Protein AF-A0A9E5NE87-F1 (afdb_monomer_lite)

pLDDT: mean 85.28, std 13.77, range [36.41, 97.88]

Structure (mmCIF, N/CA/C/O backbone):
data_AF-A0A9E5NE87-F1
#
_entry.id   AF-A0A9E5NE87-F1
#
loop_
_atom_site.group_PDB
_atom_site.id
_atom_site.type_symbol
_atom_site.label_atom_id
_atom_site.label_alt_id
_atom_site.label_comp_id
_atom_site.label_asym_id
_atom_site.label_entity_id
_atom_site.label_seq_id
_atom_site.pdbx_PDB_ins_code
_atom_site.Cartn_x
_atom_site.Cartn_y
_atom_site.Cartn_z
_atom_site.occupancy
_atom_site.B_iso_or_equiv
_atom_site.auth_seq_id
_atom_site.auth_comp_id
_atom_site.auth_asym_id
_atom_site.auth_atom_id
_atom_site.pdbx_PDB_model_num
ATOM 1 N N . MET A 1 1 ? -20.591 -43.748 -5.656 1.00 36.41 1 MET A N 1
ATOM 2 C CA . MET A 1 1 ? -21.119 -42.854 -4.607 1.00 36.41 1 MET A CA 1
ATOM 3 C C . MET A 1 1 ? -20.664 -41.451 -4.971 1.00 36.41 1 MET A C 1
ATOM 5 O O . MET A 1 1 ? -19.478 -41.180 -4.879 1.00 36.41 1 MET A O 1
ATOM 9 N N . THR A 1 2 ? -21.545 -40.635 -5.546 1.00 41.97 2 THR A N 1
ATOM 10 C CA . THR A 1 2 ? -21.245 -39.255 -5.961 1.00 41.97 2 THR A CA 1
ATOM 11 C C . THR A 1 2 ? -21.627 -38.322 -4.824 1.00 41.97 2 THR A C 1
ATOM 13 O O . THR A 1 2 ? -22.812 -38.123 -4.565 1.00 41.97 2 THR A O 1
ATOM 16 N N . GLU A 1 3 ? -20.626 -37.807 -4.120 1.00 56.25 3 GLU A N 1
ATOM 17 C CA . GLU A 1 3 ? -20.802 -36.822 -3.058 1.00 56.25 3 GLU A CA 1
ATOM 18 C C . GLU A 1 3 ? -21.142 -35.477 -3.710 1.00 56.25 3 GLU A C 1
ATOM 20 O O . GLU A 1 3 ? -20.327 -34.880 -4.416 1.00 56.25 3 GLU A O 1
ATOM 25 N N . ALA A 1 4 ? -22.395 -35.048 -3.566 1.00 56.28 4 ALA A N 1
ATOM 26 C CA . ALA A 1 4 ? -22.837 -33.750 -4.040 1.00 56.28 4 ALA A CA 1
ATOM 27 C C . ALA A 1 4 ? -22.205 -32.683 -3.144 1.00 56.28 4 ALA A C 1
ATOM 29 O O . ALA A 1 4 ? -22.547 -32.568 -1.972 1.00 56.28 4 ALA A O 1
ATOM 30 N N . THR A 1 5 ? -21.269 -31.914 -3.695 1.00 56.75 5 THR A N 1
ATOM 31 C CA . THR A 1 5 ? -20.717 -30.734 -3.031 1.00 56.75 5 THR A CA 1
ATOM 32 C C . THR A 1 5 ? -21.869 -29.756 -2.801 1.00 56.75 5 THR A C 1
ATOM 34 O O . THR A 1 5 ? -22.404 -29.193 -3.761 1.00 56.75 5 THR A O 1
ATOM 37 N N . GLU A 1 6 ? -22.309 -29.599 -1.551 1.00 63.47 6 GLU A N 1
ATOM 38 C CA . GLU A 1 6 ? -23.316 -28.601 -1.196 1.00 63.47 6 GLU A CA 1
ATOM 39 C C . GLU A 1 6 ? -22.843 -27.234 -1.699 1.00 63.47 6 GLU A C 1
ATOM 41 O O . GLU A 1 6 ? -21.735 -26.779 -1.404 1.00 63.47 6 GLU A O 1
ATOM 46 N N . LYS A 1 7 ? -23.673 -26.586 -2.522 1.00 64.06 7 LYS A N 1
ATOM 47 C CA . LYS A 1 7 ? -23.422 -25.219 -2.973 1.00 64.06 7 LYS A CA 1
ATOM 48 C C . LYS A 1 7 ? -23.440 -24.324 -1.740 1.00 64.06 7 LYS A C 1
ATOM 50 O O . LYS A 1 7 ? -24.516 -24.010 -1.241 1.00 64.06 7 LYS A O 1
ATOM 55 N N . ALA A 1 8 ? -22.262 -23.916 -1.274 1.00 69.50 8 ALA A N 1
ATOM 56 C CA . ALA A 1 8 ? -22.140 -22.908 -0.233 1.00 69.50 8 ALA A CA 1
ATOM 57 C C . ALA A 1 8 ? -22.970 -21.679 -0.635 1.00 69.50 8 ALA A C 1
ATOM 59 O O . ALA A 1 8 ? -22.775 -21.102 -1.710 1.00 69.50 8 ALA A O 1
ATOM 60 N N . GLU A 1 9 ? -23.940 -21.322 0.204 1.00 69.38 9 GLU A N 1
ATOM 61 C CA . GLU A 1 9 ? -24.797 -20.169 -0.026 1.00 69.38 9 GLU A CA 1
ATOM 62 C C . GLU A 1 9 ? -23.922 -18.912 -0.088 1.00 69.38 9 GLU A C 1
ATOM 64 O O . GLU A 1 9 ? -23.125 -18.638 0.813 1.00 69.38 9 GLU A O 1
ATOM 69 N N . LYS A 1 10 ? -24.015 -18.163 -1.193 1.00 70.00 10 LYS A N 1
ATOM 70 C CA . LYS A 1 10 ? -23.203 -16.960 -1.384 1.00 70.00 10 LYS A CA 1
ATOM 71 C C . LYS A 1 10 ? -23.632 -15.935 -0.329 1.00 70.00 10 LYS A C 1
ATOM 73 O O . LYS A 1 10 ? -24.799 -15.540 -0.341 1.00 70.00 10 LYS A O 1
ATOM 78 N N . PRO A 1 11 ? -22.737 -15.490 0.570 1.00 71.12 11 PRO A N 1
ATOM 79 C CA . PRO A 1 11 ? -23.133 -14.618 1.662 1.00 71.12 11 PRO A CA 1
ATOM 80 C C . PRO A 1 11 ? -23.721 -13.316 1.111 1.00 71.12 11 PRO A C 1
ATOM 82 O O . PRO A 1 11 ? -23.125 -12.657 0.255 1.00 71.12 11 PRO A O 1
ATOM 85 N N . GLN A 1 12 ? -24.904 -12.956 1.609 1.00 72.81 12 GLN A N 1
ATOM 86 C CA . GLN A 1 12 ? -25.551 -11.682 1.305 1.00 72.81 12 GLN A CA 1
ATOM 87 C C . GLN A 1 12 ? -24.643 -10.534 1.784 1.00 72.81 12 GLN A C 1
ATOM 89 O O . GLN A 1 12 ? -24.136 -10.601 2.912 1.00 72.81 12 GLN A O 1
ATOM 94 N N . PRO A 1 13 ? -24.423 -9.473 0.983 1.00 65.50 13 PRO A N 1
ATOM 95 C CA . PRO A 1 13 ? -23.591 -8.353 1.398 1.00 65.50 13 PRO A CA 1
ATOM 96 C C . PRO A 1 13 ? -24.200 -7.690 2.636 1.00 65.50 13 PRO A C 1
ATOM 98 O O . PRO A 1 13 ? -25.237 -7.032 2.569 1.00 65.50 13 PRO A O 1
ATOM 101 N N . LYS A 1 14 ? -23.564 -7.861 3.794 1.00 71.19 14 LYS A N 1
ATOM 102 C CA . LYS A 1 14 ? -23.950 -7.142 5.008 1.00 71.19 14 LYS A CA 1
ATOM 103 C C . LYS A 1 14 ? -23.370 -5.734 4.906 1.00 71.19 14 LYS A C 1
ATOM 105 O O . LYS A 1 14 ? -22.170 -5.579 4.692 1.00 71.19 14 LYS A O 1
ATOM 110 N N . HIS A 1 15 ? -24.199 -4.701 5.042 1.00 63.78 15 HIS A N 1
ATOM 111 C CA . HIS A 1 15 ? -23.695 -3.331 5.109 1.00 63.78 15 HIS A CA 1
ATOM 112 C C . HIS A 1 15 ? -22.884 -3.156 6.395 1.00 63.78 15 HIS A C 1
ATOM 114 O O . HIS A 1 15 ? -23.427 -3.031 7.491 1.00 63.78 15 HIS A O 1
ATOM 120 N N . PHE A 1 16 ? -21.563 -3.154 6.262 1.00 65.31 16 PHE A N 1
ATOM 121 C CA . PHE A 1 16 ? -20.667 -2.750 7.332 1.00 65.31 16 PHE A CA 1
ATOM 122 C C . 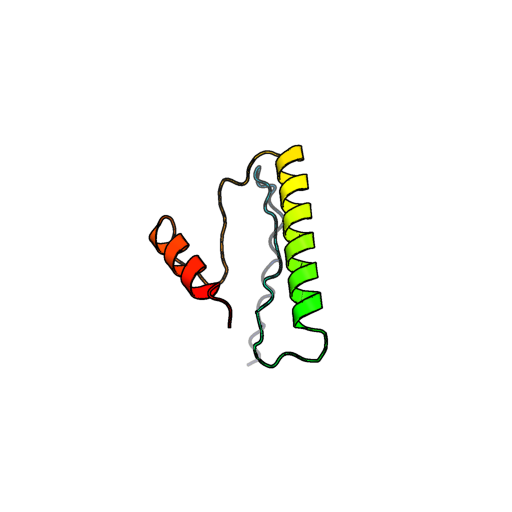PHE A 1 16 ? -20.531 -1.225 7.272 1.00 65.31 16 PHE A C 1
ATOM 124 O O . PHE A 1 16 ? -20.234 -0.673 6.217 1.00 65.31 16 PHE A O 1
ATOM 131 N N . GLY A 1 17 ? -20.718 -0.521 8.393 1.00 75.94 17 GLY A N 1
ATOM 132 C CA . GLY A 1 17 ? -20.579 0.946 8.473 1.00 75.94 17 GLY A CA 1
ATOM 133 C C . GLY A 1 17 ? -19.155 1.478 8.237 1.00 75.94 17 GLY A C 1
ATOM 134 O O . GLY A 1 17 ? -18.868 2.631 8.543 1.00 75.94 17 GLY A O 1
ATOM 135 N N . ARG A 1 18 ? -18.243 0.639 7.735 1.00 80.56 18 ARG A N 1
ATOM 136 C CA . ARG A 1 18 ? -16.842 0.951 7.452 1.00 80.56 18 ARG A CA 1
ATOM 137 C C . ARG A 1 18 ? -16.583 0.772 5.963 1.00 80.56 18 ARG A C 1
ATOM 139 O O . ARG A 1 18 ? -16.970 -0.240 5.385 1.00 80.56 18 ARG A O 1
ATOM 146 N N . LYS A 1 19 ? -15.898 1.743 5.363 1.00 84.88 19 LYS A N 1
ATOM 147 C CA . LYS A 1 19 ? -15.416 1.642 3.985 1.00 84.88 19 LYS A CA 1
ATOM 148 C C . LYS A 1 19 ? -14.117 0.849 3.969 1.00 84.88 19 LYS A C 1
ATOM 1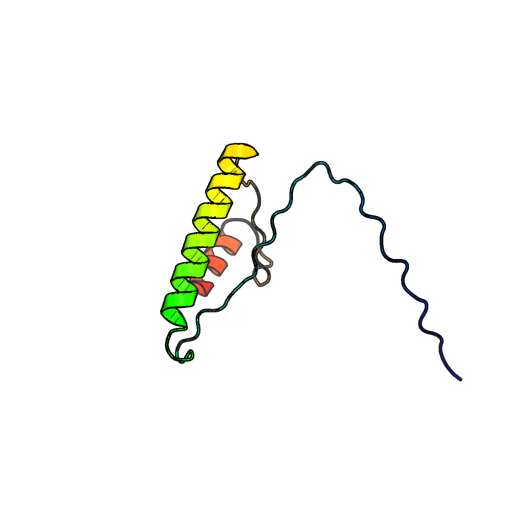50 O O . LYS A 1 19 ? -13.230 1.108 4.779 1.00 84.88 19 LYS A O 1
ATOM 155 N N . LEU A 1 20 ? -14.033 -0.111 3.057 1.00 88.56 20 LEU A N 1
ATOM 156 C CA . LEU A 1 20 ? -12.824 -0.864 2.762 1.00 88.56 20 LEU A CA 1
ATOM 157 C C . LEU A 1 20 ? -12.406 -0.522 1.336 1.00 88.56 20 LEU A C 1
ATOM 159 O O . LEU A 1 20 ? -13.233 -0.567 0.426 1.00 88.56 20 LEU A O 1
ATOM 163 N N . TYR A 1 21 ? -11.135 -0.185 1.159 1.00 89.69 21 TYR A N 1
ATOM 164 C CA . TYR A 1 21 ? -10.535 0.021 -0.151 1.00 89.69 21 TYR A CA 1
ATOM 165 C C . TYR A 1 21 ? -9.602 -1.149 -0.426 1.00 89.69 21 TYR A C 1
ATOM 167 O O . TYR A 1 21 ? -8.806 -1.519 0.435 1.00 89.69 21 TYR A O 1
ATOM 175 N N . LEU A 1 22 ? -9.734 -1.740 -1.607 1.00 92.94 22 LEU A N 1
ATOM 176 C CA . LEU A 1 22 ? -8.884 -2.829 -2.062 1.00 92.94 22 LEU A CA 1
ATOM 177 C C . LEU A 1 22 ? -7.923 -2.269 -3.103 1.00 92.94 22 LEU A C 1
ATOM 179 O O . LEU A 1 22 ? -8.356 -1.665 -4.083 1.00 92.94 22 LEU A O 1
ATOM 183 N N . VAL A 1 23 ? -6.632 -2.470 -2.868 1.00 94.00 23 VAL A N 1
ATOM 184 C CA . VAL A 1 23 ? -5.563 -2.123 -3.801 1.00 94.00 23 VAL A CA 1
ATOM 185 C C . VAL A 1 23 ? -4.932 -3.435 -4.254 1.00 94.00 23 VAL A C 1
ATOM 187 O O . VAL A 1 23 ? -4.464 -4.185 -3.396 1.00 94.00 23 VAL A O 1
ATOM 190 N N . PRO A 1 24 ? -4.927 -3.747 -5.561 1.00 93.25 24 PRO A N 1
ATOM 191 C CA . PRO A 1 24 ? -4.181 -4.888 -6.069 1.00 93.25 24 PRO A CA 1
ATOM 192 C C . PRO A 1 24 ? -2.698 -4.758 -5.718 1.00 93.25 24 PRO A C 1
ATOM 194 O O . PRO A 1 24 ? -2.083 -3.713 -5.932 1.00 93.25 24 PRO A O 1
ATOM 197 N N . PHE A 1 25 ? -2.110 -5.813 -5.173 1.00 89.88 25 PHE A N 1
ATOM 198 C CA . PHE A 1 25 ? -0.675 -5.830 -4.945 1.00 89.88 25 PHE A CA 1
ATOM 199 C C . PHE A 1 25 ? 0.045 -6.23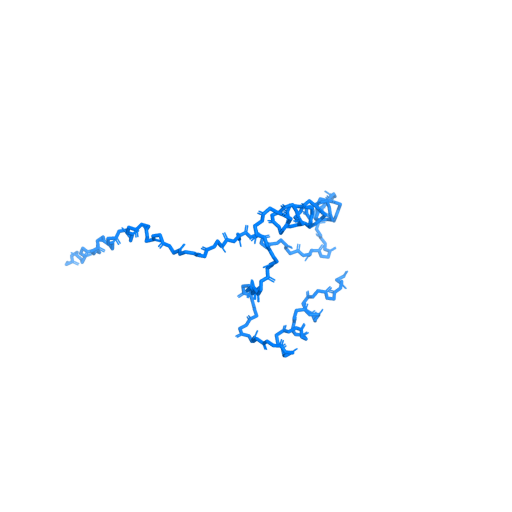9 -6.235 1.00 89.88 25 PHE A C 1
ATOM 201 O O . PHE A 1 25 ? -0.312 -7.240 -6.855 1.00 89.88 25 PHE A O 1
ATOM 208 N N . VAL A 1 26 ? 1.038 -5.451 -6.653 1.00 89.31 26 VAL A N 1
ATOM 209 C CA . VAL A 1 26 ? 1.849 -5.720 -7.848 1.00 89.31 26 VAL A CA 1
ATOM 210 C C . VAL A 1 26 ? 3.316 -5.761 -7.436 1.00 89.31 26 VAL A C 1
ATOM 212 O O . VAL A 1 26 ? 3.841 -4.784 -6.902 1.00 89.31 26 VAL A O 1
ATOM 215 N N . PHE A 1 27 ? 3.964 -6.901 -7.674 1.00 83.62 27 PHE A N 1
ATOM 216 C CA . PHE A 1 27 ? 5.342 -7.162 -7.257 1.00 83.62 27 PHE A CA 1
ATOM 217 C C . PHE A 1 27 ? 6.357 -6.357 -8.073 1.00 83.62 27 PHE A C 1
ATOM 219 O O . PHE A 1 27 ? 6.206 -6.197 -9.284 1.00 83.62 27 PHE A O 1
ATOM 226 N N . ALA A 1 28 ? 7.447 -5.931 -7.442 1.00 84.94 28 ALA A N 1
ATOM 227 C CA . ALA A 1 28 ? 8.649 -5.570 -8.184 1.00 84.94 28 ALA A CA 1
ATOM 228 C C . ALA A 1 28 ? 9.296 -6.841 -8.753 1.00 84.94 28 ALA A C 1
ATOM 230 O O . ALA A 1 28 ? 9.401 -7.853 -8.062 1.00 84.94 28 ALA A O 1
ATOM 231 N N . LEU A 1 29 ? 9.701 -6.798 -10.021 1.00 86.75 29 LEU A N 1
ATOM 232 C CA . LEU A 1 29 ? 10.376 -7.902 -10.702 1.00 86.75 29 LEU A CA 1
ATOM 233 C C . LEU A 1 29 ? 11.720 -7.388 -11.209 1.00 86.75 29 LEU A C 1
ATOM 235 O O . LEU A 1 29 ? 11.738 -6.485 -12.044 1.00 86.75 29 LEU A O 1
ATOM 239 N N . GLN A 1 30 ? 12.815 -7.964 -10.708 1.00 81.69 30 GLN A N 1
ATOM 240 C CA . GLN A 1 30 ? 14.181 -7.566 -11.065 1.00 81.69 30 GLN A CA 1
ATOM 241 C C . GLN A 1 30 ? 14.443 -7.722 -12.574 1.00 81.69 30 GLN A C 1
ATOM 243 O O . GLN A 1 30 ? 14.924 -6.795 -13.214 1.00 81.69 30 GLN A O 1
ATOM 248 N N . ASP A 1 31 ? 13.998 -8.840 -13.157 1.00 86.50 31 ASP A N 1
ATOM 249 C CA . ASP A 1 31 ? 14.108 -9.142 -14.593 1.00 86.50 31 ASP A CA 1
ATOM 250 C C . ASP A 1 31 ? 12.736 -9.099 -15.288 1.00 86.50 31 ASP A C 1
ATOM 252 O O . ASP A 1 31 ? 12.350 -9.991 -16.049 1.00 86.50 31 ASP A O 1
ATOM 256 N N . GLY A 1 32 ? 11.943 -8.074 -14.965 1.00 88.56 32 GLY A N 1
ATOM 257 C CA . GLY A 1 32 ? 10.636 -7.867 -15.582 1.00 88.56 32 GLY A CA 1
ATOM 258 C C . GLY A 1 32 ? 10.725 -7.659 -17.106 1.00 88.56 32 GLY A C 1
ATOM 259 O O . GLY A 1 32 ? 11.758 -7.231 -17.625 1.00 88.56 32 GLY A O 1
ATOM 260 N N . PRO A 1 33 ? 9.634 -7.910 -17.856 1.00 94.19 33 PRO A N 1
ATOM 261 C CA . PRO A 1 33 ? 9.575 -7.582 -19.279 1.00 94.19 33 PRO A CA 1
ATOM 262 C C . PRO A 1 33 ? 9.914 -6.109 -19.550 1.00 94.19 33 PRO A C 1
ATOM 264 O O . PRO A 1 33 ? 9.703 -5.245 -18.699 1.00 94.19 33 PRO A O 1
ATOM 267 N N . SER A 1 34 ? 10.369 -5.794 -20.766 1.00 95.56 34 SER A N 1
ATOM 268 C CA . SER A 1 34 ? 10.643 -4.404 -21.158 1.00 95.56 34 SER A CA 1
ATOM 269 C C . SER A 1 34 ? 9.436 -3.490 -20.883 1.00 95.56 34 SER A C 1
ATOM 271 O O . SER A 1 34 ? 8.300 -3.814 -21.248 1.00 95.56 34 SER A O 1
ATOM 273 N N . GLY A 1 35 ? 9.676 -2.361 -20.209 1.00 94.81 35 GLY A N 1
ATOM 274 C CA . GLY A 1 35 ? 8.632 -1.414 -19.811 1.00 94.81 35 GLY A CA 1
ATOM 275 C C . GLY A 1 35 ? 7.892 -1.766 -18.513 1.00 94.81 35 GLY A C 1
ATOM 276 O O . GLY A 1 35 ? 6.923 -1.086 -18.166 1.00 94.81 35 GLY A O 1
ATOM 277 N N . TYR A 1 36 ? 8.250 -2.860 -17.827 1.00 94.81 36 TYR A N 1
ATOM 278 C CA . TYR A 1 36 ? 7.574 -3.283 -16.598 1.00 94.81 36 TYR A CA 1
ATOM 279 C C . TYR A 1 36 ? 7.817 -2.310 -15.444 1.00 94.81 36 TYR A C 1
ATOM 281 O O . TYR A 1 36 ? 6.858 -1.900 -14.795 1.00 94.81 36 TYR A O 1
ATOM 289 N N . ALA A 1 37 ? 9.071 -1.917 -15.213 1.00 92.12 37 ALA A N 1
ATOM 290 C CA . ALA A 1 37 ? 9.438 -1.025 -14.115 1.00 92.12 37 ALA A CA 1
ATOM 291 C C . ALA A 1 37 ? 8.729 0.336 -14.226 1.00 92.12 37 ALA A C 1
ATOM 293 O O . ALA A 1 37 ? 8.195 0.843 -13.244 1.00 92.12 37 ALA A O 1
ATOM 294 N N . GLU A 1 38 ? 8.637 0.887 -15.436 1.00 94.88 38 GLU A N 1
ATOM 295 C CA . GLU A 1 38 ? 7.958 2.152 -15.712 1.00 94.88 38 GLU A CA 1
ATOM 296 C C . GLU A 1 38 ? 6.448 2.053 -15.463 1.00 94.88 38 GLU A C 1
ATOM 298 O O . GLU A 1 38 ? 5.850 2.957 -14.881 1.00 94.88 38 GLU A O 1
ATOM 303 N N . LYS A 1 39 ? 5.823 0.939 -15.868 1.00 95.62 39 LYS A N 1
ATOM 304 C CA . LYS A 1 39 ? 4.401 0.681 -15.590 1.00 95.62 39 LYS A CA 1
ATOM 305 C C . LYS A 1 39 ? 4.140 0.463 -14.106 1.00 95.62 39 LYS A C 1
ATOM 307 O O . LYS A 1 39 ? 3.109 0.908 -13.612 1.00 95.62 39 LYS A O 1
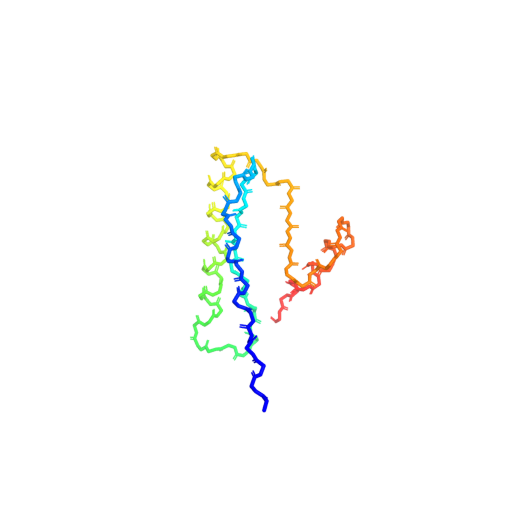ATOM 312 N N . LEU A 1 40 ? 5.049 -0.217 -13.412 1.00 94.31 40 LEU A N 1
ATOM 313 C CA . LEU A 1 40 ? 4.957 -0.457 -11.977 1.00 94.31 40 LEU A CA 1
ATOM 314 C C . LEU A 1 40 ? 5.031 0.861 -11.198 1.00 94.31 40 LEU A C 1
ATOM 316 O O . LEU A 1 40 ? 4.205 1.101 -10.321 1.00 94.31 40 LEU A O 1
ATOM 320 N N . GLU A 1 41 ? 5.972 1.734 -11.557 1.00 93.62 41 GLU A N 1
ATOM 321 C CA . GLU A 1 41 ? 6.105 3.063 -10.957 1.00 93.62 41 GLU A CA 1
ATOM 322 C C . GLU A 1 41 ? 4.855 3.918 -11.218 1.00 93.62 41 GLU A C 1
ATOM 324 O O . GLU A 1 41 ? 4.284 4.496 -10.290 1.00 93.62 41 GLU A O 1
ATOM 329 N N . ALA A 1 42 ? 4.368 3.940 -12.465 1.00 96.81 42 ALA A N 1
ATOM 330 C CA . ALA A 1 42 ? 3.137 4.645 -12.818 1.00 96.81 42 ALA A CA 1
ATOM 331 C C . ALA A 1 42 ? 1.929 4.119 -12.024 1.00 96.81 42 ALA A C 1
ATOM 333 O O . ALA A 1 42 ? 1.174 4.910 -11.456 1.00 96.81 42 ALA A O 1
ATOM 334 N N . TYR A 1 43 ? 1.789 2.793 -11.916 1.00 96.44 43 TYR A N 1
ATOM 335 C CA . TYR A 1 43 ? 0.735 2.140 -11.143 1.00 96.44 43 TYR A CA 1
ATOM 336 C C . TYR A 1 43 ? 0.732 2.601 -9.681 1.00 96.44 43 TYR A C 1
ATOM 338 O O . TYR A 1 43 ? -0.293 3.063 -9.175 1.00 96.44 43 TYR A O 1
ATOM 346 N N . TRP A 1 44 ? 1.878 2.531 -8.998 1.00 94.62 44 TRP A N 1
ATOM 347 C CA . TRP A 1 44 ? 1.960 2.929 -7.592 1.00 94.62 44 TRP A CA 1
ATOM 348 C C . TRP A 1 44 ? 1.770 4.440 -7.394 1.00 94.62 44 TRP A C 1
ATOM 350 O O . TRP A 1 44 ? 1.144 4.858 -6.412 1.00 94.62 44 TRP A O 1
ATOM 360 N N . GLY A 1 45 ? 2.204 5.263 -8.353 1.00 96.31 45 GLY A N 1
ATOM 361 C CA . GLY A 1 45 ? 1.905 6.696 -8.383 1.00 96.31 45 GLY A CA 1
ATOM 362 C C . GLY A 1 45 ? 0.400 6.988 -8.472 1.00 96.31 45 GLY A C 1
ATOM 363 O O . GLY A 1 45 ? -0.132 7.801 -7.705 1.00 96.31 45 GLY A O 1
ATOM 364 N N . GLU A 1 46 ? -0.309 6.295 -9.364 1.00 97.75 46 GLU A N 1
ATOM 365 C CA . GLU A 1 46 ? -1.762 6.399 -9.524 1.00 97.75 46 GLU A CA 1
ATOM 366 C C . GLU A 1 46 ? -2.520 5.911 -8.283 1.00 97.75 46 GLU A C 1
ATOM 368 O O . GLU A 1 46 ? -3.425 6.605 -7.809 1.00 97.75 46 GLU A O 1
ATOM 373 N N . VAL A 1 47 ? -2.114 4.777 -7.699 1.00 96.19 47 VAL A N 1
ATOM 374 C CA . VAL A 1 47 ? -2.659 4.268 -6.430 1.00 96.19 47 VAL A CA 1
ATOM 375 C C . VAL A 1 47 ? -2.515 5.315 -5.327 1.00 96.19 47 VAL A C 1
ATOM 377 O O . VAL A 1 47 ? -3.494 5.625 -4.644 1.00 96.19 47 VAL A O 1
ATOM 380 N N . GLY A 1 48 ? -1.333 5.922 -5.182 1.00 95.50 48 GLY A N 1
ATOM 381 C CA . GLY A 1 48 ? -1.093 6.971 -4.191 1.00 95.50 48 GLY A CA 1
ATOM 382 C C . GLY A 1 48 ? -2.007 8.187 -4.379 1.00 95.50 48 GLY A C 1
ATOM 383 O O . GLY A 1 48 ? -2.568 8.701 -3.408 1.00 95.50 48 GLY A O 1
ATOM 384 N N . ASN A 1 49 ? -2.214 8.626 -5.625 1.00 97.88 49 ASN A N 1
ATOM 385 C CA . ASN A 1 49 ? -3.158 9.700 -5.949 1.00 97.88 49 ASN A CA 1
ATOM 386 C C . ASN A 1 49 ? -4.604 9.321 -5.598 1.00 97.88 49 ASN A C 1
ATOM 388 O O . ASN A 1 49 ? -5.324 10.115 -4.987 1.00 97.88 49 ASN A O 1
ATOM 392 N N . HIS A 1 50 ? -5.026 8.105 -5.944 1.00 95.81 50 HIS A N 1
ATOM 393 C CA . HIS A 1 50 ? -6.375 7.624 -5.668 1.00 95.81 50 HIS A CA 1
ATOM 394 C C . HIS A 1 50 ? -6.635 7.559 -4.156 1.00 95.81 50 HIS A C 1
ATOM 396 O O . HIS A 1 50 ? -7.639 8.092 -3.677 1.00 95.81 50 HIS A O 1
ATOM 402 N N . VAL A 1 51 ? -5.706 6.986 -3.387 1.00 95.38 51 VAL A N 1
ATOM 403 C CA . VAL A 1 51 ? -5.801 6.904 -1.924 1.00 95.38 51 VAL A CA 1
ATOM 404 C C . VAL A 1 51 ? -5.917 8.296 -1.301 1.00 95.38 51 VAL A C 1
ATOM 406 O O . VAL A 1 51 ? -6.826 8.521 -0.502 1.00 95.38 51 VAL A O 1
ATOM 409 N N . ARG A 1 52 ? -5.088 9.264 -1.722 1.00 95.81 52 ARG A N 1
ATOM 410 C CA . ARG A 1 52 ? -5.185 10.660 -1.251 1.00 95.81 52 ARG A CA 1
ATOM 411 C C . ARG A 1 52 ? -6.562 11.275 -1.517 1.00 95.81 52 ARG A C 1
ATOM 413 O O . ARG A 1 52 ? -7.126 11.917 -0.631 1.00 95.81 52 ARG A O 1
ATOM 420 N N . ASN A 1 53 ? -7.126 11.047 -2.702 1.00 95.75 53 ASN A N 1
ATOM 421 C CA . ASN A 1 53 ? -8.456 11.549 -3.057 1.00 95.75 53 ASN A CA 1
ATOM 422 C C . ASN A 1 53 ? -9.568 10.918 -2.203 1.00 95.75 53 ASN A C 1
ATOM 424 O O . ASN A 1 53 ? -10.529 11.598 -1.835 1.00 95.75 53 ASN A O 1
ATOM 428 N N . LEU A 1 54 ? -9.448 9.629 -1.870 1.00 93.81 54 LEU A N 1
ATOM 429 C CA . LEU A 1 54 ? -10.389 8.944 -0.982 1.00 93.81 54 LEU A CA 1
ATOM 430 C C . LEU A 1 54 ? -10.284 9.463 0.451 1.00 93.81 54 LEU A C 1
ATOM 432 O O . LEU A 1 54 ? -11.317 9.722 1.070 1.00 93.81 54 LEU A O 1
ATOM 436 N N . GLU A 1 55 ? -9.068 9.675 0.953 1.00 93.56 55 GLU A N 1
ATOM 437 C CA . GLU A 1 55 ? -8.861 10.240 2.286 1.00 93.56 55 GLU A CA 1
ATOM 438 C C . GLU A 1 55 ? -9.442 11.651 2.416 1.00 93.56 55 GLU A C 1
ATOM 440 O O . GLU A 1 55 ? -10.093 11.963 3.413 1.00 93.56 55 GLU A O 1
ATOM 445 N N . ALA A 1 56 ? -9.263 12.494 1.393 1.00 95.31 56 ALA A N 1
ATOM 446 C CA . ALA A 1 56 ? -9.814 13.848 1.369 1.00 95.31 56 ALA A CA 1
ATOM 447 C C . ALA A 1 56 ? -11.353 13.864 1.413 1.00 95.31 56 ALA A C 1
ATOM 449 O O . ALA A 1 56 ? -11.951 14.796 1.947 1.00 95.31 56 ALA A O 1
ATOM 450 N N . ARG A 1 57 ? -12.005 12.832 0.862 1.00 93.38 57 ARG A N 1
ATOM 451 C CA . ARG A 1 57 ? -13.471 12.727 0.790 1.00 93.38 57 ARG A CA 1
ATOM 452 C C . ARG A 1 57 ? -14.102 12.024 1.983 1.00 93.38 57 ARG A C 1
ATOM 454 O O . ARG A 1 57 ? -15.236 12.333 2.338 1.00 93.38 57 ARG A O 1
ATOM 461 N N . PHE A 1 58 ? -13.421 11.030 2.545 1.00 90.31 58 PHE A N 1
ATOM 462 C CA . PHE A 1 58 ? -14.023 10.085 3.488 1.00 90.31 58 PHE A CA 1
ATOM 463 C C . PHE A 1 58 ? -13.268 9.960 4.815 1.00 90.31 58 PHE A C 1
ATOM 465 O O . PHE A 1 58 ? -13.690 9.179 5.665 1.00 90.31 58 PHE A O 1
ATOM 472 N N . GLY A 1 59 ? -12.208 10.747 5.010 1.00 91.12 59 GLY A N 1
ATOM 473 C CA . GLY A 1 59 ? -11.374 10.731 6.207 1.00 91.12 59 GLY A CA 1
ATOM 474 C C . GLY A 1 59 ? -10.150 9.826 6.074 1.00 91.12 59 GLY A C 1
ATOM 475 O O . GLY A 1 59 ? -10.028 9.033 5.141 1.00 91.12 59 GLY A O 1
ATOM 476 N N . LYS A 1 60 ? -9.225 9.966 7.026 1.00 92.50 60 LYS A N 1
ATOM 477 C CA . LYS A 1 60 ? -7.943 9.254 7.036 1.00 92.50 60 LYS A CA 1
ATOM 478 C C . LYS A 1 60 ? -8.102 7.741 7.175 1.00 92.50 60 LYS A C 1
ATOM 480 O O . LYS A 1 60 ? -8.957 7.258 7.921 1.00 92.50 60 LYS A O 1
ATOM 485 N N . ILE A 1 61 ? -7.239 6.995 6.490 1.00 91.75 61 ILE A N 1
ATOM 486 C CA . ILE A 1 61 ? -7.134 5.545 6.634 1.00 91.75 61 ILE A CA 1
ATOM 487 C C . ILE A 1 61 ? -6.485 5.248 7.986 1.00 91.75 61 ILE A C 1
ATOM 489 O O . ILE A 1 61 ? -5.332 5.584 8.228 1.00 91.75 61 ILE A O 1
ATOM 493 N N . GLY A 1 62 ? -7.241 4.607 8.877 1.00 90.88 62 GLY A N 1
ATOM 494 C CA . GLY A 1 62 ? -6.753 4.235 10.208 1.00 90.88 62 GLY A CA 1
ATOM 495 C C . GLY A 1 62 ? -6.187 2.817 10.308 1.00 90.88 62 GLY A C 1
ATOM 496 O O . GLY A 1 62 ? -5.621 2.468 11.340 1.00 90.88 62 GLY A O 1
ATOM 497 N N . LYS A 1 63 ? -6.387 1.971 9.288 1.00 91.00 63 LYS A N 1
ATOM 498 C CA . LYS A 1 63 ? -5.927 0.574 9.272 1.00 91.00 63 LYS A CA 1
ATOM 499 C C . LYS A 1 63 ? -5.495 0.171 7.871 1.00 91.00 63 LYS A C 1
ATOM 501 O O . LYS A 1 63 ? -6.258 0.352 6.925 1.00 91.00 63 LYS A O 1
ATOM 506 N N . VAL A 1 64 ? -4.308 -0.416 7.775 1.00 91.56 64 VAL A N 1
ATOM 507 C CA . VAL A 1 64 ? -3.756 -0.995 6.549 1.00 91.56 64 VAL A CA 1
ATOM 508 C C . VAL A 1 64 ? -3.545 -2.481 6.796 1.00 91.56 64 VAL A C 1
ATOM 510 O O . VAL A 1 64 ? -3.025 -2.868 7.839 1.00 91.56 64 VAL A O 1
ATOM 513 N N . TYR A 1 65 ? -3.986 -3.298 5.846 1.00 92.19 65 TYR A N 1
ATOM 514 C CA . TYR A 1 65 ? -3.766 -4.738 5.839 1.00 92.19 65 TYR A CA 1
ATOM 515 C C . TYR A 1 65 ? -2.928 -5.058 4.612 1.00 92.19 65 TYR A C 1
ATOM 517 O O . TYR A 1 65 ? -3.260 -4.608 3.515 1.00 92.19 65 TYR A O 1
ATOM 525 N N . HIS A 1 66 ? -1.855 -5.811 4.804 1.00 92.00 66 HIS A N 1
ATOM 526 C CA . HIS A 1 66 ? -0.994 -6.266 3.725 1.00 92.00 66 HIS A CA 1
ATOM 527 C C . HIS A 1 66 ? -1.110 -7.784 3.634 1.00 92.00 66 HIS A C 1
ATOM 529 O O . HIS A 1 66 ? -1.013 -8.464 4.652 1.00 92.00 66 HIS A O 1
ATOM 535 N N . GLU A 1 67 ? -1.337 -8.313 2.431 1.00 89.81 67 GLU A N 1
ATOM 536 C CA . GLU A 1 67 ? -1.654 -9.732 2.213 1.00 89.81 67 GLU A CA 1
ATOM 537 C C . GLU A 1 67 ? -0.600 -10.679 2.810 1.00 89.81 67 GLU A C 1
ATOM 539 O O . GLU A 1 67 ? -0.948 -11.700 3.397 1.00 89.81 67 GLU A O 1
ATOM 544 N N . SER A 1 68 ? 0.680 -10.307 2.725 1.00 89.06 68 SER A N 1
ATOM 545 C CA . SER A 1 68 ? 1.807 -11.097 3.238 1.00 89.06 68 SER A CA 1
ATOM 546 C C . SER A 1 68 ? 2.294 -10.725 4.647 1.00 89.06 68 SER A C 1
ATOM 548 O O . SER A 1 68 ? 3.264 -11.321 5.113 1.00 89.06 68 SER A O 1
ATOM 550 N N . VAL A 1 69 ? 1.672 -9.759 5.339 1.00 92.88 69 VAL A N 1
ATOM 551 C CA . VAL A 1 69 ? 2.136 -9.302 6.665 1.00 92.88 69 VAL A CA 1
ATOM 552 C C . VAL A 1 69 ? 1.082 -9.631 7.726 1.00 92.88 69 VAL A C 1
ATOM 554 O O . VAL A 1 69 ? 0.095 -8.906 7.858 1.00 92.88 69 VAL A O 1
ATOM 557 N N . PRO A 1 70 ? 1.272 -10.712 8.508 1.00 93.44 70 PRO A N 1
ATOM 558 C CA . PRO A 1 70 ? 0.312 -11.125 9.532 1.00 93.44 70 PRO A CA 1
ATOM 559 C C . PRO A 1 70 ? 0.432 -10.318 10.836 1.00 93.44 70 PRO A C 1
ATOM 561 O O . PRO A 1 70 ? -0.422 -10.443 11.714 1.00 93.44 70 PRO A O 1
ATOM 564 N N . LEU A 1 71 ? 1.491 -9.514 10.984 1.00 95.06 71 LEU A N 1
ATOM 565 C CA . LEU A 1 71 ? 1.781 -8.728 12.183 1.00 95.06 71 LEU A CA 1
ATOM 566 C C . LEU A 1 71 ? 1.251 -7.294 12.059 1.00 95.06 71 LEU A C 1
ATOM 568 O O . LEU A 1 71 ? 1.219 -6.710 10.978 1.00 95.06 71 LEU A O 1
ATOM 572 N N . GLY A 1 72 ? 0.853 -6.714 13.191 1.00 93.94 72 GLY A N 1
ATOM 573 C CA . GLY A 1 72 ? 0.464 -5.307 13.297 1.00 93.94 72 GLY A CA 1
ATOM 574 C C . GLY A 1 72 ? 1.513 -4.466 14.025 1.00 93.94 72 GLY A C 1
ATOM 575 O O . GLY A 1 72 ? 2.494 -4.985 14.550 1.00 93.94 72 GLY A O 1
ATOM 576 N N . GLY A 1 73 ? 1.279 -3.154 14.097 1.00 93.69 73 GLY A N 1
ATOM 577 C CA . GLY A 1 73 ? 2.146 -2.234 14.838 1.00 93.69 73 GLY A CA 1
ATOM 578 C C . GLY A 1 73 ? 3.554 -2.126 14.247 1.00 93.69 73 GLY A C 1
ATOM 579 O O . GLY A 1 73 ? 3.736 -2.238 13.037 1.00 93.69 73 GLY A O 1
ATOM 580 N N . GLU A 1 74 ? 4.546 -1.895 15.106 1.00 94.94 74 GLU A N 1
ATOM 581 C CA . GLU A 1 74 ? 5.938 -1.677 14.687 1.00 94.94 74 GLU A CA 1
ATOM 582 C C . GLU A 1 74 ? 6.559 -2.891 13.989 1.00 94.94 74 GLU A C 1
ATOM 584 O O . GLU A 1 74 ? 7.306 -2.726 13.030 1.00 94.94 74 GLU A O 1
ATOM 589 N N . GLU A 1 75 ? 6.248 -4.111 14.432 1.00 94.81 75 GLU A N 1
ATOM 590 C CA . GLU A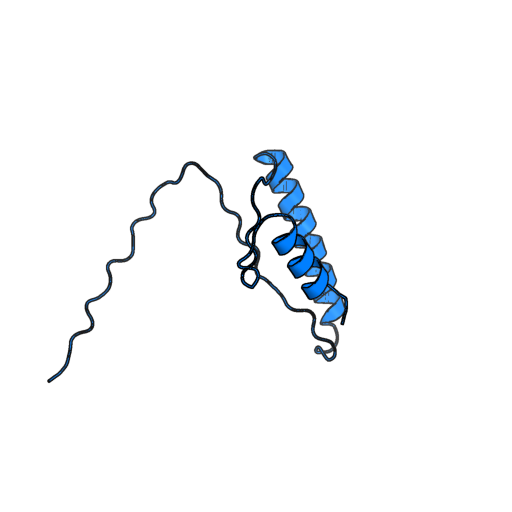 1 75 ? 6.765 -5.332 13.799 1.00 94.81 75 GLU A CA 1
ATOM 591 C C . GLU A 1 75 ? 6.220 -5.504 12.381 1.00 94.81 75 GLU A C 1
ATOM 593 O O . GLU A 1 75 ? 6.974 -5.810 11.459 1.00 94.81 75 GLU A O 1
ATOM 598 N N . GLY A 1 76 ? 4.923 -5.237 12.188 1.00 94.12 76 GLY A N 1
ATOM 599 C CA . GLY A 1 76 ? 4.317 -5.222 10.860 1.00 94.12 76 GLY A CA 1
ATOM 600 C C . GLY A 1 76 ? 4.948 -4.167 9.950 1.00 94.12 76 GLY A C 1
ATOM 601 O O . GLY A 1 76 ? 5.237 -4.455 8.793 1.00 94.12 76 GLY A O 1
ATOM 602 N N . LEU A 1 77 ? 5.225 -2.968 10.476 1.00 92.31 77 LEU A N 1
ATOM 603 C CA . LEU A 1 77 ? 5.893 -1.907 9.715 1.00 92.31 77 LEU A CA 1
ATOM 604 C C . LEU A 1 77 ? 7.313 -2.302 9.291 1.00 92.31 77 LEU A C 1
ATOM 606 O O . LEU A 1 77 ? 7.650 -2.129 8.124 1.00 92.31 77 LEU A O 1
ATOM 610 N N . LYS A 1 78 ? 8.105 -2.909 10.184 1.00 93.69 78 LYS A N 1
ATOM 611 C CA . LYS A 1 78 ? 9.449 -3.416 9.851 1.00 93.69 78 LYS A CA 1
ATOM 612 C C . LYS A 1 78 ? 9.411 -4.473 8.747 1.00 93.69 78 LYS A C 1
ATOM 614 O O . LYS A 1 78 ? 10.244 -4.444 7.848 1.00 93.69 78 LYS A O 1
ATOM 619 N N . LEU A 1 79 ? 8.435 -5.383 8.785 1.00 92.31 79 LEU A N 1
ATOM 620 C CA . LEU A 1 79 ? 8.251 -6.370 7.716 1.00 92.31 79 LEU A CA 1
ATOM 621 C C . LEU A 1 79 ? 7.896 -5.705 6.381 1.00 92.31 79 LEU A C 1
ATOM 623 O O . LEU A 1 79 ? 8.424 -6.098 5.348 1.00 92.31 79 LEU A O 1
ATOM 627 N N . VAL A 1 80 ? 7.030 -4.687 6.388 1.00 90.88 80 VAL A N 1
ATOM 628 C CA . VAL A 1 80 ? 6.700 -3.925 5.171 1.00 90.88 80 VAL A CA 1
ATOM 629 C C . VAL A 1 80 ? 7.928 -3.198 4.619 1.00 90.88 80 VAL A C 1
ATOM 631 O O . VAL A 1 80 ? 8.117 -3.185 3.407 1.00 90.88 80 VAL A O 1
ATOM 634 N N . GLU A 1 81 ? 8.765 -2.611 5.477 1.00 90.19 81 GLU A N 1
ATOM 635 C CA . GLU A 1 81 ? 10.018 -1.971 5.060 1.00 90.19 81 GLU A CA 1
ATOM 636 C C . GLU A 1 81 ? 10.954 -2.971 4.374 1.00 90.19 81 GLU A C 1
ATOM 638 O O . GLU A 1 81 ? 11.399 -2.702 3.262 1.00 90.19 81 GLU A O 1
ATOM 643 N N . GLN A 1 82 ? 11.162 -4.149 4.971 1.00 88.94 82 GLN A N 1
ATOM 644 C CA . GLN A 1 82 ? 11.988 -5.218 4.395 1.00 88.94 82 GLN A CA 1
ATOM 645 C C . GLN A 1 82 ? 11.453 -5.724 3.050 1.00 88.94 82 GLN A C 1
ATOM 647 O O . GLN A 1 82 ? 12.223 -5.967 2.128 1.00 88.94 82 GLN A O 1
ATOM 652 N N . LEU A 1 83 ? 10.130 -5.869 2.914 1.00 85.50 83 LEU A N 1
ATOM 653 C CA . LEU A 1 83 ? 9.497 -6.297 1.660 1.00 85.50 83 LEU A CA 1
ATOM 654 C C . LEU A 1 83 ? 9.590 -5.244 0.546 1.00 85.50 83 LEU A C 1
ATO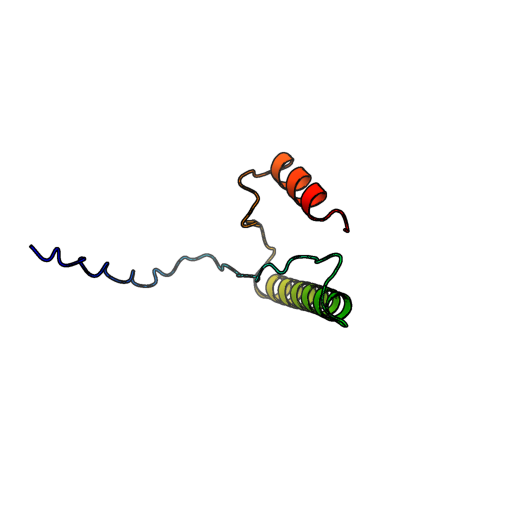M 656 O O . LEU A 1 83 ? 9.506 -5.597 -0.628 1.00 85.50 83 LEU A O 1
ATOM 660 N N . ASN A 1 84 ? 9.726 -3.969 0.914 1.00 81.62 84 ASN A N 1
ATOM 661 C CA . ASN A 1 84 ? 9.823 -2.846 -0.014 1.00 81.62 84 ASN A CA 1
ATOM 662 C C . ASN A 1 84 ? 11.267 -2.428 -0.312 1.00 81.62 84 ASN A C 1
ATOM 664 O O . ASN A 1 84 ? 11.468 -1.461 -1.056 1.00 81.62 84 ASN A O 1
ATOM 668 N N . GLU A 1 85 ? 12.272 -3.108 0.249 1.00 76.12 85 GLU A N 1
ATOM 669 C CA . GLU A 1 85 ? 13.653 -2.898 -0.169 1.00 76.12 85 GLU A CA 1
ATOM 670 C C . GLU A 1 85 ? 13.739 -3.159 -1.676 1.00 76.12 85 GLU A C 1
ATOM 672 O O . GLU A 1 85 ? 13.353 -4.218 -2.173 1.00 76.12 85 GLU A O 1
ATOM 677 N N . LYS A 1 86 ? 14.153 -2.129 -2.422 1.00 57.06 86 LYS A N 1
ATOM 678 C CA . LYS A 1 86 ? 14.228 -2.187 -3.883 1.00 57.06 86 LYS A CA 1
ATOM 679 C C . LYS A 1 86 ? 15.114 -3.366 -4.290 1.00 57.06 86 LYS A C 1
ATOM 681 O O . LYS A 1 86 ? 16.265 -3.428 -3.859 1.00 57.06 86 LYS A O 1
ATOM 686 N N . ALA A 1 87 ? 14.561 -4.259 -5.110 1.00 50.62 87 ALA A N 1
ATOM 687 C CA . ALA A 1 87 ? 15.326 -5.258 -5.855 1.00 50.62 87 ALA A CA 1
ATOM 688 C C . ALA A 1 87 ? 16.281 -4.599 -6.864 1.00 50.62 87 ALA A C 1
ATOM 690 O O . ALA A 1 87 ? 15.953 -3.484 -7.340 1.00 50.62 87 ALA A O 1
#

Radius of gyration: 18.58 Å; chains: 1; bounding box: 41×57×36 Å

Foldseek 3Di:
DDDPDPDDDDDDDDDDPDDDDDDDDDADDPPDPPCPVVVVVVSVVVVVVVQVVCCVVPNDDPDDDDPPQPDDDPVSVVVVVVRPPHD

Sequence (87 aa):
MTEATEKAEKPQPKHFGRKLYLVPFVFALQDGPSGYAEKLEAYWGEVGNHVRNLEARFGKIGKVYHESVPLGGEEGLKLVEQLNEKA

Secondary structure (DSSP, 8-state):
-------PPPPP----SS-----------TTPPTTHHHHHHHHHHHHHHHHHHHHHHH-------BTTB---HHHHHHHHHHHTS--